Protein AF-A0A2M7ERK4-F1 (afdb_monomer_lite)

pLDDT: mean 92.62, std 5.18, range [59.75, 98.12]

Foldseek 3Di:
DVVVCVVDDDPDDDDDDPPDDCQVPQVVCCVVPVDRDADDPVCNCVVVDDDDDDDDPPDPVRVVVVVVVVVVD

Structure (mmCIF, N/CA/C/O backbone):
data_AF-A0A2M7ERK4-F1
#
_entry.id   AF-A0A2M7ERK4-F1
#
loop_
_atom_site.group_PDB
_atom_site.id
_atom_site.type_symbol
_atom_site.label_atom_id
_atom_site.label_alt_id
_atom_site.label_comp_id
_atom_site.label_asym_id
_atom_site.label_entity_id
_atom_site.label_seq_id
_atom_site.pdbx_PDB_ins_code
_atom_site.Cartn_x
_atom_site.Cartn_y
_atom_site.Cartn_z
_atom_site.occupancy
_atom_site.B_iso_or_equiv
_atom_site.auth_seq_id
_atom_site.auth_comp_id
_atom_site.auth_asym_id
_atom_site.auth_atom_id
_atom_site.pdbx_PDB_model_num
ATOM 1 N N . GLY A 1 1 ? 8.194 1.956 -13.180 1.00 82.94 1 GLY A N 1
ATOM 2 C CA . GLY A 1 1 ? 9.628 1.627 -13.091 1.00 82.94 1 GLY A CA 1
ATOM 3 C C . GLY A 1 1 ? 10.246 1.643 -14.468 1.00 82.94 1 GLY A C 1
ATOM 4 O O . GLY A 1 1 ? 10.804 2.662 -14.836 1.00 82.94 1 GLY A O 1
ATOM 5 N N . VAL A 1 2 ? 10.063 0.563 -15.236 1.00 86.81 2 VAL A N 1
ATOM 6 C CA . VAL A 1 2 ? 10.660 0.389 -16.578 1.00 86.81 2 VAL A CA 1
ATOM 7 C C . VAL A 1 2 ? 10.376 1.556 -17.523 1.00 86.81 2 VAL A C 1
ATOM 9 O O . VAL A 1 2 ? 11.319 2.080 -18.092 1.00 86.81 2 VAL A O 1
ATOM 12 N N . HIS A 1 3 ? 9.120 2.002 -17.623 1.00 89.25 3 HIS A N 1
ATOM 13 C CA . HIS A 1 3 ? 8.742 3.131 -18.482 1.00 89.25 3 HIS A CA 1
ATOM 14 C C . HIS A 1 3 ? 9.614 4.379 -18.244 1.00 89.25 3 HIS A C 1
ATOM 16 O O . HIS A 1 3 ? 10.314 4.818 -19.142 1.00 89.25 3 HIS A O 1
ATOM 22 N N . VAL A 1 4 ? 9.675 4.873 -17.003 1.00 90.25 4 VAL A N 1
ATOM 23 C CA . VAL A 1 4 ? 10.517 6.031 -16.645 1.00 90.25 4 VAL A CA 1
ATOM 24 C C . VAL A 1 4 ? 12.010 5.729 -16.824 1.00 90.25 4 VAL A C 1
ATOM 26 O O . VAL A 1 4 ? 12.776 6.596 -17.221 1.00 90.25 4 VAL A O 1
ATOM 29 N N . ALA A 1 5 ? 12.453 4.499 -16.543 1.00 91.88 5 ALA A N 1
ATOM 30 C CA . ALA A 1 5 ? 13.859 4.132 -16.706 1.00 91.88 5 ALA A CA 1
ATOM 31 C C . ALA A 1 5 ? 14.321 4.190 -18.173 1.00 91.88 5 ALA A C 1
ATOM 33 O O . ALA A 1 5 ? 15.477 4.521 -18.422 1.00 91.88 5 ALA A O 1
ATOM 34 N N . GLN A 1 6 ? 13.433 3.900 -19.130 1.00 93.38 6 GLN A N 1
ATOM 35 C CA . GLN A 1 6 ? 13.727 3.995 -20.563 1.00 93.38 6 GLN A CA 1
ATOM 36 C C . GLN A 1 6 ? 13.971 5.444 -21.006 1.00 93.38 6 GLN A C 1
ATOM 38 O O . GLN A 1 6 ? 14.879 5.685 -21.797 1.00 93.38 6 GLN A O 1
ATOM 43 N N . ASP A 1 7 ? 13.236 6.403 -20.441 1.00 94.75 7 ASP A N 1
ATOM 44 C CA . ASP A 1 7 ? 13.363 7.827 -20.785 1.00 94.75 7 ASP A CA 1
ATOM 45 C C . ASP A 1 7 ? 14.637 8.484 -20.215 1.00 94.75 7 ASP A C 1
ATOM 47 O O . ASP A 1 7 ? 15.026 9.572 -20.635 1.00 94.75 7 ASP A O 1
ATOM 51 N N . HIS A 1 8 ? 15.312 7.826 -19.266 1.00 93.81 8 HIS A N 1
ATOM 52 C CA . HIS A 1 8 ? 16.458 8.367 -18.525 1.00 93.81 8 HIS A CA 1
ATOM 53 C C . HIS A 1 8 ? 17.731 7.505 -18.650 1.00 93.81 8 HIS A C 1
ATOM 55 O O . HIS A 1 8 ? 18.566 7.478 -17.742 1.00 93.81 8 HIS A O 1
ATOM 61 N N . LEU A 1 9 ? 17.892 6.786 -19.766 1.00 93.81 9 LEU A N 1
ATOM 62 C CA . LEU A 1 9 ? 19.094 5.994 -20.046 1.00 93.81 9 LEU A CA 1
ATOM 63 C C . LEU A 1 9 ? 20.341 6.886 -20.199 1.00 93.81 9 LEU A C 1
ATOM 65 O O . LEU A 1 9 ? 20.311 7.920 -20.864 1.00 93.81 9 LEU A O 1
ATOM 69 N N . GLY A 1 10 ? 21.462 6.463 -19.611 1.00 93.50 10 GLY A N 1
ATOM 70 C CA . GLY A 1 10 ? 22.728 7.193 -19.655 1.00 93.50 10 GLY A CA 1
ATOM 71 C C . GLY A 1 10 ? 23.874 6.419 -19.006 1.00 93.50 10 GLY A C 1
ATOM 72 O O . GLY A 1 10 ? 23.745 5.237 -18.692 1.00 93.50 10 GLY A O 1
ATOM 73 N N . THR A 1 11 ? 25.011 7.086 -18.801 1.00 96.00 11 THR A N 1
ATOM 74 C CA . THR A 1 11 ? 26.200 6.489 -18.164 1.00 96.00 11 THR A CA 1
ATOM 75 C C . THR A 1 11 ? 26.049 6.314 -16.651 1.00 96.00 11 THR A C 1
ATOM 77 O O . THR A 1 11 ? 26.708 5.458 -16.062 1.00 96.00 11 THR A O 1
ATOM 80 N N . THR A 1 12 ? 25.179 7.102 -16.016 1.00 95.12 12 THR A N 1
ATOM 81 C CA . THR A 1 12 ? 24.858 6.990 -14.590 1.00 95.12 12 THR A CA 1
ATOM 82 C C . THR A 1 12 ? 23.791 5.911 -14.371 1.00 95.12 12 THR A C 1
ATOM 84 O O . THR A 1 12 ? 22.738 5.980 -15.009 1.00 95.12 12 THR A O 1
ATOM 87 N N . PRO A 1 13 ? 23.994 4.943 -13.456 1.00 94.31 13 PRO A N 1
ATOM 88 C CA . PRO A 1 13 ? 22.992 3.923 -13.158 1.00 94.31 13 PRO A CA 1
ATOM 89 C C . PRO A 1 13 ? 21.668 4.513 -12.657 1.00 94.31 13 PRO A C 1
ATOM 91 O O . PRO A 1 13 ? 21.644 5.316 -11.724 1.00 94.31 13 PRO A O 1
ATOM 94 N N . MET A 1 14 ? 20.558 4.054 -13.236 1.00 94.38 14 MET A N 1
ATOM 95 C CA . MET A 1 14 ? 19.203 4.378 -12.785 1.00 94.38 14 MET A CA 1
ATOM 96 C C . MET A 1 14 ? 18.713 3.338 -11.772 1.00 94.38 14 MET A C 1
ATOM 98 O O . MET A 1 14 ? 18.731 2.139 -12.049 1.00 94.38 14 MET A O 1
ATOM 102 N N . VAL A 1 15 ? 18.211 3.795 -10.622 1.00 93.88 15 VAL A N 1
ATOM 103 C CA . VAL A 1 15 ? 17.615 2.931 -9.593 1.00 93.88 15 VAL A CA 1
ATOM 104 C C . VAL A 1 15 ? 16.127 3.237 -9.471 1.00 93.88 15 VAL A C 1
ATOM 106 O O . VAL A 1 15 ? 15.740 4.334 -9.075 1.00 93.88 15 VAL A O 1
ATOM 109 N N . THR A 1 16 ? 15.277 2.249 -9.759 1.00 93.69 16 THR A N 1
ATOM 110 C CA . THR A 1 16 ? 13.828 2.354 -9.534 1.00 93.69 16 THR A CA 1
ATOM 111 C C . THR A 1 16 ? 13.419 1.553 -8.305 1.00 93.69 16 THR A C 1
ATOM 113 O O . THR A 1 16 ? 13.649 0.345 -8.253 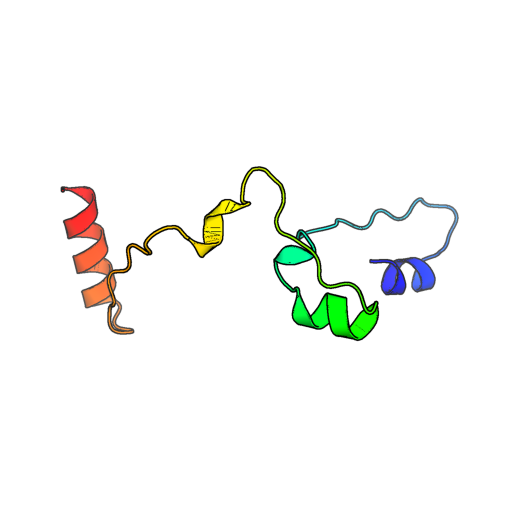1.00 93.69 16 THR A O 1
ATOM 116 N N . LEU A 1 17 ? 12.764 2.198 -7.339 1.00 94.31 17 LEU A N 1
ATOM 117 C CA . LEU A 1 17 ? 12.257 1.525 -6.145 1.00 94.31 17 LEU A CA 1
ATOM 118 C C . LEU A 1 17 ? 10.916 0.842 -6.436 1.00 94.31 17 LEU A C 1
ATOM 120 O O . LEU A 1 17 ? 9.944 1.492 -6.823 1.00 94.31 17 LEU A O 1
ATOM 124 N N . ALA A 1 18 ? 10.845 -0.469 -6.212 1.00 92.62 18 ALA A N 1
ATOM 125 C CA . ALA A 1 18 ? 9.584 -1.201 -6.199 1.00 92.62 18 ALA A CA 1
ATOM 126 C C . ALA A 1 18 ? 8.865 -0.944 -4.861 1.00 92.62 18 ALA A C 1
ATOM 128 O O . ALA A 1 18 ? 9.126 -1.604 -3.859 1.00 92.62 18 ALA A O 1
ATOM 129 N N . THR A 1 19 ? 7.981 0.055 -4.830 1.00 92.19 19 THR A N 1
ATOM 130 C CA . THR A 1 19 ? 7.339 0.551 -3.596 1.00 92.19 19 THR A CA 1
ATOM 131 C C . THR A 1 19 ? 6.236 -0.359 -3.052 1.00 92.19 19 THR A C 1
ATOM 133 O O . THR A 1 19 ? 5.833 -0.228 -1.895 1.00 92.19 19 THR A O 1
ATOM 136 N N . ALA A 1 20 ? 5.736 -1.291 -3.866 1.00 91.69 20 ALA A N 1
ATOM 137 C CA . ALA A 1 20 ? 4.666 -2.203 -3.492 1.00 91.69 20 ALA A CA 1
ATOM 138 C C . ALA A 1 20 ? 4.801 -3.567 -4.181 1.00 91.69 20 ALA A C 1
ATOM 140 O O . ALA A 1 20 ? 5.305 -3.674 -5.296 1.00 91.69 20 ALA A O 1
ATOM 141 N N . HIS A 1 21 ? 4.298 -4.608 -3.511 1.00 91.25 21 HIS A N 1
ATOM 142 C CA . HIS A 1 21 ? 4.150 -5.945 -4.085 1.00 91.25 21 HIS A CA 1
ATOM 143 C C . HIS A 1 21 ? 2.971 -5.976 -5.085 1.00 91.25 21 HIS A C 1
ATOM 145 O O . HIS A 1 21 ? 1.927 -5.403 -4.761 1.00 91.25 21 HIS A O 1
ATOM 151 N N . PRO A 1 22 ? 3.067 -6.683 -6.232 1.00 91.56 22 PRO A N 1
ATOM 152 C CA . PRO A 1 22 ? 2.010 -6.747 -7.254 1.00 91.56 22 PRO A CA 1
ATOM 153 C C . PRO A 1 22 ? 0.628 -7.155 -6.726 1.00 91.56 22 PRO A C 1
ATOM 155 O O . PRO A 1 22 ? -0.380 -6.592 -7.133 1.00 91.56 22 PRO A O 1
ATOM 158 N N . ALA A 1 23 ? 0.580 -8.072 -5.754 1.00 92.31 23 ALA A N 1
ATOM 159 C CA . ALA A 1 23 ? -0.667 -8.528 -5.126 1.00 92.31 23 ALA A CA 1
ATOM 160 C C . ALA A 1 23 ? -1.469 -7.430 -4.395 1.00 92.31 23 ALA A C 1
ATOM 162 O O . ALA A 1 23 ? -2.614 -7.665 -4.030 1.00 92.31 23 ALA A O 1
ATOM 163 N N . LYS A 1 24 ? -0.897 -6.235 -4.181 1.00 91.19 24 LYS A N 1
ATOM 164 C CA . LYS A 1 24 ? -1.651 -5.066 -3.697 1.00 91.19 24 LYS A CA 1
ATOM 165 C C . LYS A 1 24 ? -2.538 -4.432 -4.774 1.00 91.19 24 LYS A C 1
ATOM 167 O O . LYS A 1 24 ? -3.473 -3.724 -4.426 1.00 91.19 24 LYS A O 1
ATOM 172 N N . PHE A 1 25 ? -2.244 -4.675 -6.051 1.00 93.44 25 PHE A N 1
ATOM 173 C CA . PHE A 1 25 ? -2.959 -4.121 -7.203 1.00 93.44 25 PHE A CA 1
ATOM 174 C C . PHE A 1 25 ? -3.239 -5.225 -8.242 1.00 93.44 25 PHE A C 1
ATOM 176 O O . PHE A 1 25 ? -2.783 -5.121 -9.383 1.00 93.44 25 PHE A O 1
ATOM 183 N N . PRO A 1 26 ? -3.933 -6.313 -7.855 1.00 93.06 26 PRO A N 1
ATOM 184 C CA . PRO A 1 26 ? -4.020 -7.522 -8.671 1.00 93.06 26 PRO A CA 1
ATOM 185 C C . PRO A 1 26 ? -4.686 -7.279 -10.028 1.00 93.06 26 PRO A C 1
ATOM 187 O O . PRO A 1 26 ? -4.199 -7.793 -11.028 1.00 93.06 26 PRO A O 1
ATOM 190 N N . ASP A 1 27 ? -5.727 -6.447 -10.078 1.00 94.94 27 ASP A N 1
ATOM 191 C CA . ASP A 1 27 ? -6.491 -6.205 -11.306 1.00 94.94 27 ASP A CA 1
ATOM 192 C C . ASP A 1 27 ? -5.674 -5.430 -12.351 1.00 94.94 27 ASP A C 1
ATOM 194 O O . ASP A 1 27 ? -5.664 -5.784 -13.527 1.00 94.94 27 ASP A O 1
ATOM 198 N N . ALA A 1 28 ? -4.917 -4.412 -11.921 1.00 94.62 28 ALA A N 1
ATOM 199 C CA . ALA A 1 28 ? -4.040 -3.654 -12.816 1.00 94.62 28 ALA A CA 1
ATOM 200 C C . ALA A 1 28 ? -2.911 -4.530 -13.383 1.00 94.62 28 ALA A C 1
ATOM 202 O O . ALA A 1 28 ? -2.532 -4.397 -14.547 1.00 94.62 28 ALA A O 1
ATOM 203 N N . VAL A 1 29 ? -2.375 -5.439 -12.563 1.00 95.06 29 VAL A N 1
ATOM 204 C CA . VAL A 1 29 ? -1.330 -6.381 -12.984 1.00 95.06 29 VAL A CA 1
ATOM 205 C C . VAL A 1 29 ? -1.894 -7.411 -13.962 1.00 95.06 29 VAL A C 1
ATOM 207 O O . VAL A 1 29 ? -1.270 -7.664 -14.994 1.00 95.06 29 VAL A O 1
ATOM 210 N N . GLU A 1 30 ? -3.076 -7.962 -13.688 1.00 96.94 30 GLU A N 1
ATOM 211 C CA . GLU A 1 30 ? -3.750 -8.914 -14.574 1.00 96.94 30 GLU A CA 1
ATOM 212 C C . GLU A 1 30 ? -4.100 -8.278 -15.921 1.00 96.94 30 GLU A C 1
ATOM 214 O O . GLU A 1 30 ? -3.790 -8.856 -16.958 1.00 96.94 30 GLU A O 1
ATOM 219 N N . GLN A 1 31 ? -4.634 -7.055 -15.931 1.00 96.44 31 GLN A N 1
ATOM 220 C CA . GLN A 1 31 ? -4.933 -6.341 -17.174 1.00 96.44 31 GLN A CA 1
ATOM 221 C C . GLN A 1 31 ? -3.679 -6.124 -18.036 1.00 96.44 31 GLN A C 1
ATOM 223 O O . GLN A 1 31 ? -3.742 -6.237 -19.258 1.00 96.44 31 GLN A O 1
ATOM 228 N N . ALA A 1 32 ? -2.543 -5.800 -17.413 1.00 93.94 32 ALA A N 1
ATOM 229 C CA . ALA A 1 32 ? -1.310 -5.483 -18.129 1.00 93.94 32 ALA A CA 1
ATOM 230 C C . ALA A 1 32 ? -0.510 -6.720 -18.572 1.00 93.94 32 ALA A C 1
ATOM 232 O O . ALA A 1 32 ? 0.248 -6.636 -19.537 1.00 93.94 32 ALA A O 1
ATOM 233 N N . SER A 1 33 ? -0.626 -7.841 -17.855 1.00 95.19 33 SER A N 1
ATOM 234 C CA . SER A 1 33 ? 0.255 -9.006 -18.039 1.00 95.19 33 SER A CA 1
ATOM 235 C C . SER A 1 33 ? -0.461 -10.338 -18.263 1.00 95.19 33 SER A C 1
ATOM 237 O O . SER A 1 33 ? 0.195 -11.327 -18.580 1.00 95.19 33 SER A O 1
ATOM 239 N N . GLY A 1 34 ? -1.780 -10.400 -18.070 1.00 96.69 34 GLY A N 1
ATOM 240 C CA . GLY A 1 34 ? -2.554 -11.644 -18.043 1.00 96.69 34 GLY A CA 1
ATOM 241 C C . GLY A 1 34 ? -2.298 -12.516 -16.807 1.00 96.69 34 GLY A C 1
ATOM 242 O O . GLY A 1 34 ? -2.848 -13.609 -16.706 1.00 96.69 34 GLY A O 1
ATOM 243 N N . ILE A 1 35 ? -1.459 -12.063 -15.869 1.00 95.81 35 ILE A N 1
ATOM 244 C CA . ILE A 1 35 ? -1.101 -12.799 -14.655 1.00 95.81 35 ILE A CA 1
ATOM 245 C C . ILE A 1 35 ? -1.811 -12.157 -13.471 1.00 95.81 35 ILE A C 1
ATOM 247 O O . ILE A 1 35 ? -1.567 -10.992 -13.160 1.00 95.81 35 ILE A O 1
ATOM 251 N N . ARG A 1 36 ? -2.627 -12.934 -12.753 1.00 94.62 36 ARG A N 1
ATOM 252 C CA . ARG A 1 36 ? -3.193 -12.505 -11.471 1.00 94.62 36 ARG A CA 1
ATOM 253 C C . ARG A 1 36 ? -2.216 -12.843 -10.336 1.00 94.62 36 ARG A C 1
ATOM 255 O O . ARG A 1 36 ? -2.011 -14.021 -10.040 1.00 94.62 36 ARG A O 1
ATOM 262 N N . PRO A 1 37 ? -1.563 -11.847 -9.710 1.00 91.69 37 PRO A N 1
ATOM 263 C CA . PRO A 1 37 ? -0.543 -12.104 -8.701 1.00 91.69 37 PRO A CA 1
ATOM 264 C C . PRO A 1 37 ? -1.159 -12.677 -7.420 1.00 91.69 37 PRO A C 1
ATOM 266 O O . PRO A 1 37 ? -2.104 -12.114 -6.869 1.00 91.69 37 PRO A O 1
ATOM 269 N N . VAL A 1 38 ? -0.583 -13.768 -6.915 1.00 90.31 38 VAL A N 1
ATOM 270 C CA . VAL A 1 38 ? -0.990 -14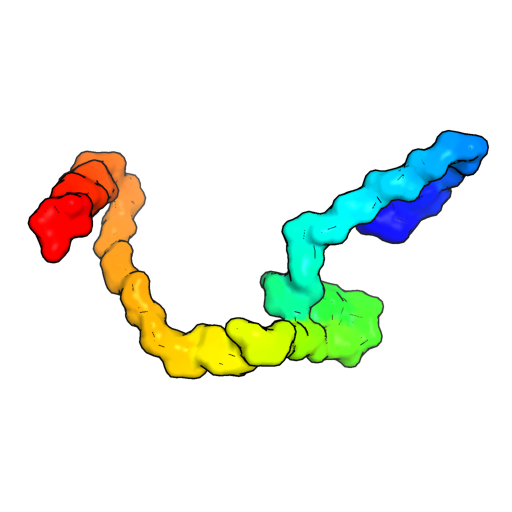.387 -5.644 1.00 90.31 38 VAL A CA 1
ATOM 271 C C . VAL A 1 38 ? -0.372 -13.674 -4.439 1.00 90.31 38 VAL A C 1
ATOM 273 O O . VAL A 1 38 ? 0.663 -13.005 -4.548 1.00 90.31 38 VAL A O 1
ATOM 276 N N . LEU A 1 39 ? -0.996 -13.827 -3.267 1.00 88.69 39 LEU A N 1
ATOM 277 C CA . LEU A 1 39 ? -0.408 -13.358 -2.016 1.00 88.69 39 LEU A CA 1
ATOM 278 C C . LEU A 1 39 ? 0.884 -14.133 -1.699 1.00 88.69 39 LEU A C 1
ATOM 280 O O . LEU A 1 39 ? 0.963 -15.338 -1.948 1.00 88.69 39 LEU A O 1
ATOM 284 N N . PRO A 1 40 ? 1.901 -13.475 -1.113 1.00 86.81 40 PRO A N 1
ATOM 285 C CA . PRO A 1 40 ? 3.070 -14.171 -0.586 1.00 86.81 40 PRO A CA 1
ATOM 286 C C . PRO A 1 40 ? 2.673 -15.214 0.465 1.00 86.81 40 PRO A C 1
ATOM 288 O O . PRO A 1 40 ? 1.756 -14.973 1.245 1.00 86.81 40 PRO A O 1
ATOM 291 N N . ALA A 1 41 ? 3.426 -16.314 0.577 1.00 88.12 41 ALA A N 1
ATOM 292 C CA . ALA A 1 41 ? 3.114 -17.424 1.491 1.00 88.12 41 ALA A CA 1
ATOM 293 C C . ALA A 1 41 ? 2.854 -16.988 2.950 1.00 88.12 41 ALA A C 1
ATOM 295 O O . ALA A 1 41 ? 1.924 -17.462 3.591 1.00 88.12 41 ALA A O 1
ATOM 296 N N . ARG A 1 42 ? 3.619 -16.010 3.457 1.00 88.31 42 ARG A N 1
ATOM 297 C CA . ARG A 1 42 ? 3.451 -15.422 4.806 1.00 88.31 42 ARG A CA 1
ATOM 298 C C . ARG A 1 42 ? 2.122 -14.680 5.038 1.00 88.31 42 ARG A C 1
ATOM 300 O O . ARG A 1 42 ? 1.877 -14.209 6.144 1.00 88.31 42 ARG A O 1
ATOM 307 N N . MET A 1 43 ? 1.346 -14.469 3.982 1.00 88.94 43 MET A N 1
ATOM 308 C CA . MET A 1 43 ? 0.074 -13.750 3.958 1.00 88.94 43 MET A CA 1
ATOM 309 C C . MET A 1 43 ? -1.019 -14.582 3.273 1.00 88.94 43 MET A C 1
ATOM 311 O O . MET A 1 43 ? -2.055 -14.027 2.944 1.00 88.94 43 MET A O 1
ATOM 315 N N . ALA A 1 44 ? -0.809 -15.880 3.029 1.00 87.31 44 ALA A N 1
ATOM 316 C CA . ALA A 1 44 ? -1.737 -16.691 2.238 1.00 87.31 44 ALA A CA 1
ATOM 317 C C . ALA A 1 44 ? -3.167 -16.724 2.812 1.00 87.31 44 ALA A C 1
ATOM 319 O O . ALA A 1 44 ? -4.121 -16.740 2.047 1.00 87.31 44 ALA A O 1
ATOM 320 N N . ASP A 1 45 ? -3.298 -16.662 4.137 1.00 89.69 45 ASP A N 1
ATOM 321 C CA . ASP A 1 45 ? -4.563 -16.664 4.881 1.00 89.69 45 ASP A CA 1
ATOM 322 C C . ASP A 1 45 ? -5.128 -15.255 5.136 1.00 89.69 45 ASP A C 1
ATOM 324 O O . ASP A 1 45 ? -6.112 -15.105 5.853 1.00 89.69 45 ASP A O 1
ATOM 328 N N . LEU A 1 46 ? -4.499 -14.192 4.613 1.00 90.44 46 LEU A N 1
ATOM 329 C CA . LEU A 1 46 ? -4.848 -12.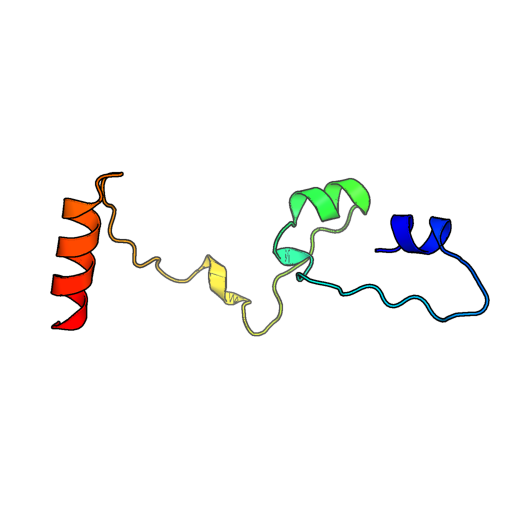809 4.961 1.00 90.44 46 LEU A CA 1
ATOM 330 C C . LEU A 1 46 ? -6.322 -12.483 4.681 1.00 90.44 46 LEU A C 1
ATOM 332 O O . LEU A 1 46 ? -6.924 -11.754 5.463 1.00 90.44 46 LEU A O 1
ATOM 336 N N . PHE A 1 47 ? -6.883 -13.023 3.596 1.00 86.44 47 PHE A N 1
ATOM 337 C CA . PHE A 1 47 ? -8.280 -12.803 3.213 1.00 86.44 47 PHE A CA 1
ATOM 338 C C . PHE A 1 47 ? -9.284 -13.625 4.033 1.00 86.44 47 PHE A C 1
ATOM 340 O O . PHE A 1 47 ? -10.462 -13.287 4.043 1.00 86.44 47 PHE A O 1
ATOM 347 N N . ASP A 1 48 ? -8.828 -14.656 4.745 1.00 90.62 48 ASP A N 1
ATOM 348 C CA . ASP A 1 48 ? -9.687 -15.519 5.564 1.00 90.62 48 ASP A CA 1
ATOM 349 C C . ASP A 1 48 ? -9.809 -15.016 7.015 1.00 90.62 48 ASP A C 1
ATOM 351 O O . ASP A 1 48 ? -10.638 -15.494 7.793 1.00 90.62 48 ASP A O 1
ATOM 355 N N . ARG A 1 49 ? -8.971 -14.053 7.419 1.00 94.38 49 ARG A N 1
ATOM 356 C CA . ARG A 1 49 ? -8.956 -13.514 8.784 1.00 94.38 49 ARG A CA 1
ATOM 357 C C . ARG A 1 49 ? -10.141 -12.585 9.021 1.00 94.38 49 ARG A C 1
ATOM 359 O O . ARG A 1 49 ? -10.440 -11.717 8.209 1.00 94.38 49 ARG A O 1
ATOM 366 N N . ALA A 1 50 ? -10.751 -12.700 10.199 1.00 95.62 50 ALA A N 1
ATOM 367 C CA . ALA A 1 50 ? -11.803 -11.783 10.617 1.00 95.62 50 ALA A CA 1
ATOM 368 C C . ALA A 1 50 ? -11.273 -10.344 10.741 1.00 95.62 50 ALA A C 1
ATOM 370 O O . ALA A 1 50 ? -10.289 -10.080 11.441 1.00 95.62 50 ALA A O 1
ATOM 371 N N . GLU A 1 51 ? -11.956 -9.404 10.094 1.00 96.00 51 GLU A N 1
ATOM 372 C CA . GLU A 1 51 ? -11.638 -7.983 10.191 1.00 96.00 51 GLU A CA 1
ATOM 373 C C . GLU A 1 51 ? -12.128 -7.403 11.527 1.00 96.00 51 GLU A C 1
ATOM 375 O O . GLU A 1 51 ? -13.270 -7.610 11.940 1.00 96.00 51 GLU A O 1
ATOM 380 N N . ARG A 1 52 ? -11.271 -6.630 12.207 1.00 94.38 52 ARG A N 1
ATOM 381 C CA . ARG A 1 52 ? -11.639 -5.859 13.404 1.00 94.38 52 ARG A CA 1
ATOM 382 C C . ARG A 1 52 ? -11.701 -4.379 13.049 1.00 94.38 52 ARG A C 1
ATOM 384 O O . ARG A 1 52 ? -10.662 -3.733 12.929 1.00 94.38 52 ARG A O 1
ATOM 391 N N . ILE A 1 53 ? -12.915 -3.854 12.905 1.00 95.06 53 ILE A N 1
ATOM 392 C CA . ILE A 1 53 ? -13.167 -2.476 12.470 1.00 95.06 53 ILE A CA 1
ATOM 393 C C . ILE A 1 53 ? -14.145 -1.800 13.425 1.00 95.06 53 ILE A C 1
ATOM 395 O O . ILE A 1 53 ? -15.231 -2.319 13.674 1.00 95.06 53 ILE A O 1
ATOM 399 N N . THR A 1 54 ? -13.798 -0.594 13.866 1.00 95.00 54 THR A N 1
ATOM 400 C CA . THR A 1 54 ? -14.735 0.333 14.507 1.00 95.00 54 THR A CA 1
ATOM 401 C C . THR A 1 54 ? -15.038 1.455 13.523 1.00 95.00 54 THR A C 1
ATOM 403 O O . THR A 1 54 ? -14.142 2.214 13.158 1.00 95.00 54 THR A O 1
ATOM 406 N N . ARG A 1 55 ? -16.288 1.547 13.057 1.00 95.56 55 ARG A N 1
ATOM 407 C CA . ARG A 1 55 ? -16.724 2.644 12.181 1.00 95.56 55 ARG A CA 1
ATOM 408 C C . ARG A 1 55 ? -16.898 3.919 13.006 1.00 95.56 55 ARG A C 1
ATOM 410 O O . ARG A 1 55 ? -17.444 3.866 14.104 1.00 95.56 55 ARG A O 1
ATOM 417 N N . VAL A 1 56 ? -16.441 5.040 12.465 1.00 95.50 56 VAL A N 1
ATOM 418 C CA . VAL A 1 56 ? -16.565 6.370 13.065 1.00 95.50 56 VAL A CA 1
ATOM 419 C C . VAL A 1 56 ? -16.918 7.359 11.966 1.00 95.50 56 VAL A C 1
ATOM 421 O O . VAL A 1 56 ? -16.448 7.221 10.835 1.00 95.50 56 VAL A O 1
ATOM 424 N N . GLU A 1 57 ? -17.766 8.327 12.296 1.00 95.88 57 GLU A N 1
ATOM 425 C CA . GLU A 1 57 ? -18.106 9.407 11.379 1.00 95.88 57 GLU A CA 1
ATOM 426 C C . GLU A 1 57 ? -16.873 10.259 11.062 1.00 95.88 57 GLU A C 1
ATOM 428 O O . GLU A 1 57 ? -15.900 10.288 11.822 1.00 95.88 57 GLU A O 1
ATOM 433 N N . ASN A 1 58 ? -16.922 10.989 9.947 1.00 96.69 58 ASN A N 1
ATOM 434 C CA . ASN A 1 58 ? -15.886 11.956 9.579 1.00 96.69 58 ASN A CA 1
ATOM 435 C C . ASN A 1 58 ? -15.981 13.231 10.442 1.00 96.69 58 ASN A C 1
ATOM 437 O O . ASN A 1 58 ? -16.165 14.338 9.941 1.00 96.69 58 ASN A O 1
ATOM 441 N N . ASP A 1 59 ? -15.895 13.049 11.757 1.00 98.12 59 ASP A N 1
ATOM 442 C CA . ASP A 1 59 ? -15.917 14.086 12.772 1.00 98.12 59 ASP A CA 1
ATOM 443 C C . ASP A 1 59 ? -14.682 13.957 13.669 1.00 98.12 59 ASP A C 1
ATOM 445 O O . ASP A 1 59 ? -14.398 12.908 14.259 1.00 98.12 59 ASP A O 1
ATOM 449 N N . LEU A 1 60 ? -13.939 15.058 13.788 1.00 97.50 60 LEU A N 1
ATOM 450 C CA . LEU A 1 60 ? -12.678 15.084 14.522 1.00 97.50 60 LEU A CA 1
ATOM 451 C C . LEU A 1 60 ? -12.868 14.776 16.013 1.00 97.50 60 LEU A C 1
ATOM 453 O O . LEU A 1 60 ? -12.036 14.090 16.612 1.00 97.50 60 LEU A O 1
ATOM 457 N N . SER A 1 61 ? -13.942 15.284 16.619 1.00 97.44 61 SER A N 1
ATOM 458 C CA . SER A 1 61 ? -14.187 15.117 18.050 1.00 97.44 61 SER A CA 1
ATOM 459 C C . SER A 1 61 ? -14.510 13.659 18.390 1.00 97.44 61 SER A C 1
ATOM 461 O O . SER A 1 61 ? -13.952 13.111 19.347 1.00 97.44 61 SER A O 1
ATOM 463 N N . GLN A 1 62 ? -15.311 12.996 17.551 1.00 96.94 62 GLN A N 1
ATOM 464 C CA . GLN A 1 62 ? -15.649 11.581 17.695 1.00 96.94 62 GLN A CA 1
ATOM 465 C C . GLN A 1 62 ? -14.429 10.679 17.489 1.00 96.94 62 GLN A C 1
ATOM 467 O O . GLN A 1 62 ? -14.194 9.771 18.292 1.00 96.94 62 GLN A O 1
ATOM 472 N N . LEU A 1 63 ? -13.601 10.962 16.477 1.00 96.50 63 LEU A N 1
ATOM 473 C CA . LEU A 1 63 ? -12.368 10.212 16.229 1.00 96.50 63 LEU A CA 1
ATOM 474 C C . LEU A 1 63 ? -11.400 10.310 17.418 1.00 96.50 63 LEU A C 1
ATOM 476 O O . LEU A 1 63 ? -10.858 9.300 17.871 1.00 96.50 63 LEU A O 1
ATOM 480 N N . GLN A 1 64 ? -11.211 11.511 17.972 1.00 96.81 64 GLN A N 1
ATOM 481 C CA . GLN A 1 64 ? -10.352 11.715 19.141 1.00 96.81 64 GLN A CA 1
ATOM 482 C C . GLN A 1 64 ? -10.878 10.993 20.387 1.00 96.81 64 GLN A C 1
ATOM 484 O O . GLN A 1 64 ? -10.084 10.418 21.138 1.00 96.81 64 GLN A O 1
ATOM 489 N N . ALA A 1 65 ? -12.194 11.015 20.617 1.00 95.94 65 ALA A N 1
ATOM 490 C CA . ALA A 1 65 ? -12.817 10.310 21.734 1.00 95.94 65 ALA A CA 1
ATOM 491 C C . ALA A 1 65 ? -12.608 8.790 21.630 1.00 95.94 65 ALA A C 1
ATOM 493 O O . ALA A 1 65 ? -12.215 8.163 22.616 1.00 95.94 65 ALA A O 1
ATOM 494 N N . LEU A 1 66 ? -12.780 8.218 20.431 1.00 95.69 66 LEU A N 1
ATOM 495 C CA . LEU A 1 66 ? -12.537 6.798 20.175 1.00 95.69 66 LEU A CA 1
ATOM 496 C C . LEU A 1 66 ? -11.075 6.419 20.448 1.00 95.69 66 LEU A C 1
ATOM 498 O O . LEU A 1 66 ? -10.817 5.500 21.220 1.00 95.69 66 LEU A O 1
ATOM 502 N N . VAL A 1 67 ? -10.112 7.162 19.891 1.00 95.44 67 VAL A N 1
ATOM 503 C CA . VAL A 1 67 ? -8.679 6.883 20.103 1.00 95.44 67 VAL A CA 1
ATOM 504 C C . VAL A 1 67 ? -8.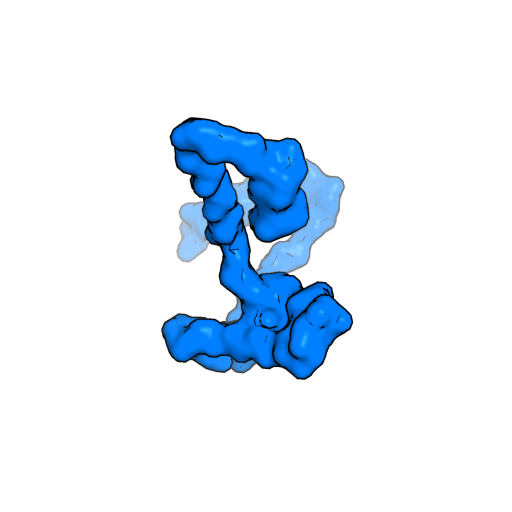310 6.934 21.589 1.00 95.44 67 VAL A C 1
ATOM 506 O O . VAL A 1 67 ? -7.535 6.103 22.057 1.00 95.44 67 VAL A O 1
ATOM 509 N N . ARG A 1 68 ? -8.858 7.886 22.357 1.00 96.38 68 ARG A N 1
ATOM 510 C CA . ARG A 1 68 ? -8.606 7.970 23.806 1.00 96.38 68 ARG A CA 1
ATOM 511 C C . ARG A 1 68 ? -9.178 6.770 24.560 1.00 96.38 68 ARG A C 1
ATOM 513 O O . ARG A 1 68 ? -8.477 6.238 25.412 1.00 96.38 68 ARG A O 1
ATOM 520 N N . LYS A 1 69 ? -10.397 6.337 24.225 1.00 94.38 69 LYS A N 1
ATOM 521 C CA . LYS A 1 69 ? -11.055 5.171 24.832 1.00 94.38 69 LYS A CA 1
ATOM 522 C C . LYS A 1 69 ? -10.265 3.875 24.595 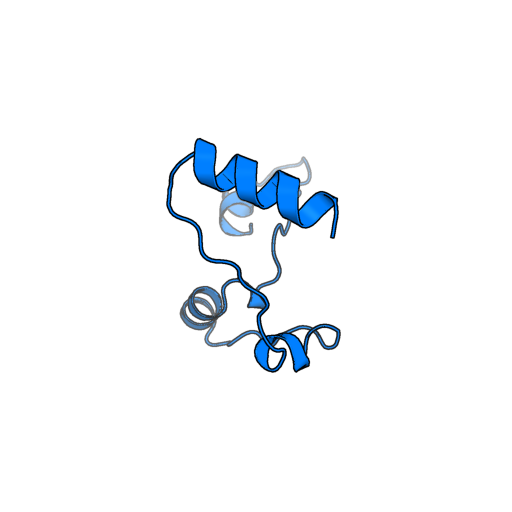1.00 94.38 69 LYS A C 1
ATOM 524 O O . LYS A 1 69 ? -10.026 3.133 25.542 1.00 94.38 69 LYS A O 1
ATOM 529 N N . GLU A 1 70 ? -9.828 3.628 23.359 1.00 93.81 70 GLU A N 1
ATOM 530 C CA . GLU A 1 70 ? -9.128 2.386 22.977 1.00 93.81 70 GLU A CA 1
ATOM 531 C C . GLU A 1 70 ? -7.681 2.317 23.495 1.00 93.81 70 GLU A C 1
ATOM 533 O O . GLU A 1 70 ? -7.116 1.239 23.610 1.00 93.81 70 GLU A O 1
ATOM 538 N N . ARG A 1 71 ? -7.057 3.453 23.836 1.00 89.00 71 ARG A N 1
ATOM 539 C CA . ARG A 1 71 ? -5.713 3.466 24.446 1.00 89.00 71 ARG A CA 1
ATOM 540 C C . ARG A 1 71 ? -5.685 2.961 25.888 1.00 89.00 71 ARG A C 1
ATOM 542 O O . ARG A 1 71 ? -4.602 2.679 26.392 1.00 89.00 71 ARG A O 1
ATOM 549 N N . THR A 1 72 ? -6.830 2.958 26.561 1.00 80.81 72 THR A N 1
ATOM 550 C CA . THR A 1 72 ? -6.954 2.616 27.986 1.00 80.81 72 THR A CA 1
ATOM 551 C 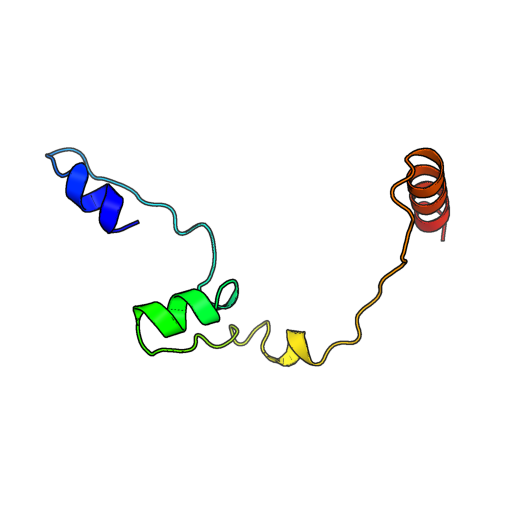C . THR A 1 72 ? -7.607 1.259 28.240 1.00 80.81 72 THR A C 1
ATOM 553 O O . THR A 1 72 ? -7.662 0.846 29.395 1.00 80.81 72 THR A O 1
ATOM 556 N N . ALA A 1 73 ? -8.126 0.613 27.193 1.00 59.75 73 ALA A N 1
ATOM 557 C CA . ALA A 1 73 ? -8.725 -0.721 27.233 1.00 59.75 73 ALA A CA 1
ATOM 558 C C . ALA A 1 73 ? -7.664 -1.801 26.978 1.00 59.75 73 ALA A C 1
ATOM 560 O O . ALA A 1 73 ? -7.807 -2.893 27.569 1.00 59.75 73 ALA A O 1
#

Secondary structure (DSSP, 8-state):
-HHHHHHT-SSSPP-----S-GGGSHHHHHHHHS--PPPPGGGTTGGGSPP------S-HHHHHHHHHHHT--

Radius of gyration: 20.55 Å; chains: 1; bounding box: 44×32×49 Å

Sequence (73 aa):
GVHVAQDHLGTTPMVTLATAHPAKFPDAVEQASGIRPVLPARMADLFDRAERITRVENDLSQLQALVRKERTA